Protein AF-A0A2U3A9Q2-F1 (afdb_monomer_lite)

Foldseek 3Di:
DDDDLVRLLVCLAPPLQCLLVQLPPDPVSLVVSLLVLLLVLLVLVLVVVVVVVVVVCVVDVVVVVVCVVCVVVVSVVVSVVSSVVSSVVLLVLLLVLLVVLVVVLVVLQFDDDSSSLSSSLSSLLSNLVVQLSVCVVPPDDNVVSVCVSVVSSNVSSNSSSNPGHHDPDDPDPPPDPD

Radius of gyration: 21.77 Å; chains: 1; bounding box: 65×32×75 Å

InterPro domains:
  IPR009574 Protein of unknown function DUF1189 [PF06691] (48-160)

pLDDT: mean 85.93, std 9.2, range [55.0, 96.81]

Secondary structure (DSSP, 8-state):
----HHHHHHHHHH-GGGTTGGGGS-HHHHHHHHHHHHHHHHHHHHHHHHHHHHHHHTT-HHHHHHHHHHHHHHHHHHHHHHHHHHHHHHHHHHHHHHHHHHHHHHHTTB---HHHHHHHHHHHHHHHHHHHHHHTTTT--HHHHHHHHHHHHHHHHHHHHTTSPBPPPPP-------

Sequence (178 aa):
MNISHRRLLLDALFSPKKHGAYRLLPIGKVIQFTFLLTFIMTILSFFSFSNGFNVEQSQIAEFESYFNSIKWLLYPLSFITLWISIIVLFYVQISIYAAIALMYVVYSNRRGEYRMLWRTATFSSTFGFILSNLLSFTATPSFIILLLSSGITISYLFIAVQKYPKQPNAPKIVPTND

Organism: NCBI:txid1650

Structure (mmCIF, N/CA/C/O backbone):
data_AF-A0A2U3A9Q2-F1
#
_entry.id   AF-A0A2U3A9Q2-F1
#
loop_
_atom_site.group_PDB
_atom_site.id
_atom_site.type_symbol
_atom_site.label_atom_id
_atom_site.label_alt_id
_atom_site.label_comp_id
_atom_site.label_asym_id
_atom_site.label_entity_id
_atom_site.label_seq_id
_atom_site.pdbx_PDB_ins_code
_atom_site.Cartn_x
_atom_site.Cartn_y
_atom_site.Cartn_z
_atom_site.occupancy
_atom_site.B_iso_or_equiv
_atom_site.auth_seq_id
_atom_site.auth_comp_id
_atom_site.auth_asym_id
_atom_site.auth_atom_id
_atom_site.pdbx_PDB_model_num
ATOM 1 N N . MET A 1 1 ? -22.679 5.972 -0.113 1.00 55.00 1 MET A N 1
ATOM 2 C CA . MET A 1 1 ? -21.626 7.007 0.038 1.00 55.00 1 MET A CA 1
ATOM 3 C C . MET A 1 1 ? -20.899 7.185 -1.300 1.00 55.00 1 MET A C 1
ATOM 5 O O . MET A 1 1 ? -20.110 6.321 -1.695 1.00 55.00 1 MET A O 1
ATOM 9 N N . ASN A 1 2 ? -21.236 8.236 -2.057 1.00 58.69 2 ASN A N 1
ATOM 10 C CA . ASN A 1 2 ? -20.553 8.567 -3.312 1.00 58.69 2 ASN A CA 1
ATOM 11 C C . ASN A 1 2 ? -19.328 9.438 -2.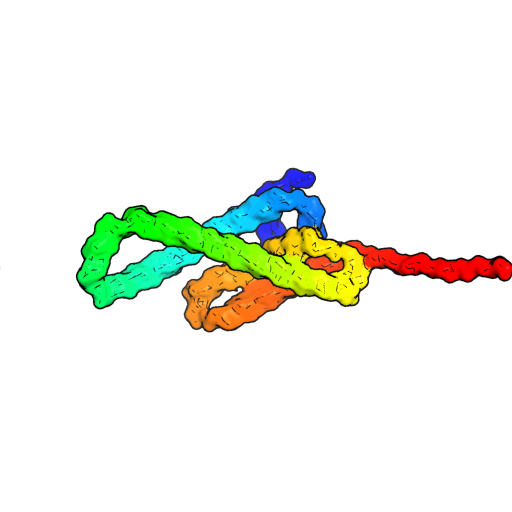982 1.00 58.69 2 ASN A C 1
ATOM 13 O O . ASN A 1 2 ? -19.468 10.605 -2.635 1.00 58.69 2 ASN A O 1
ATOM 17 N N . ILE A 1 3 ? -18.141 8.831 -2.968 1.00 71.56 3 ILE A N 1
ATOM 18 C CA . ILE A 1 3 ? -16.870 9.489 -2.639 1.00 71.56 3 ILE A CA 1
ATOM 19 C C . ILE A 1 3 ? -15.991 9.369 -3.873 1.00 71.56 3 ILE A C 1
ATOM 21 O O . ILE A 1 3 ? -15.819 8.263 -4.385 1.00 71.56 3 ILE A O 1
ATOM 25 N N . SER A 1 4 ? -15.446 10.495 -4.327 1.00 80.44 4 SER A N 1
ATOM 26 C CA . SER A 1 4 ? -14.489 10.544 -5.433 1.00 80.44 4 SER A CA 1
ATOM 27 C C . SER A 1 4 ? -13.141 9.926 -5.035 1.00 80.44 4 SER A C 1
ATOM 29 O O . SER A 1 4 ? -12.682 10.109 -3.906 1.00 80.44 4 SER A O 1
ATOM 31 N N . HIS A 1 5 ? -12.474 9.252 -5.977 1.00 72.50 5 HIS A N 1
ATOM 32 C CA . HIS A 1 5 ? -11.169 8.605 -5.774 1.00 72.50 5 HIS A CA 1
ATOM 33 C C . HIS A 1 5 ? -10.083 9.567 -5.265 1.00 72.50 5 HIS A C 1
ATOM 35 O O . HIS A 1 5 ? -9.272 9.189 -4.424 1.00 72.50 5 HIS A O 1
ATOM 41 N N . ARG A 1 6 ? -10.116 10.840 -5.688 1.00 70.25 6 ARG A N 1
ATOM 42 C CA . ARG A 1 6 ? -9.174 11.873 -5.216 1.00 70.25 6 ARG A CA 1
ATOM 43 C C . ARG A 1 6 ? -9.312 12.143 -3.718 1.00 70.25 6 ARG A C 1
ATOM 45 O O . ARG A 1 6 ? -8.315 12.278 -3.018 1.00 70.25 6 ARG A O 1
ATOM 52 N N . ARG A 1 7 ? -10.552 12.186 -3.218 1.00 75.75 7 ARG A N 1
ATOM 53 C CA . ARG A 1 7 ? -10.830 12.397 -1.789 1.00 75.75 7 ARG A CA 1
ATOM 54 C C . ARG A 1 7 ? -10.362 11.207 -0.956 1.00 75.75 7 ARG A C 1
ATOM 56 O O . ARG A 1 7 ? -9.794 11.418 0.103 1.00 75.75 7 ARG A O 1
ATOM 63 N N . LEU A 1 8 ? -10.534 9.984 -1.467 1.00 74.81 8 LEU A N 1
ATOM 64 C CA . LEU A 1 8 ? -10.040 8.773 -0.803 1.00 74.81 8 LEU A CA 1
ATOM 65 C C . LEU A 1 8 ? -8.516 8.773 -0.666 1.00 74.81 8 LEU A C 1
ATOM 67 O O . LEU A 1 8 ? -8.025 8.455 0.409 1.00 74.81 8 LEU A O 1
ATOM 71 N N . LEU A 1 9 ? -7.777 9.167 -1.709 1.00 74.19 9 LEU A N 1
ATOM 72 C CA . LEU A 1 9 ? -6.318 9.296 -1.631 1.00 74.19 9 LEU A CA 1
ATOM 73 C C . LEU A 1 9 ? -5.898 10.346 -0.598 1.00 74.19 9 LEU A C 1
ATOM 75 O O . LEU A 1 9 ? -5.114 10.046 0.296 1.00 74.19 9 LEU A O 1
ATOM 79 N N . LEU A 1 10 ? -6.458 11.555 -0.668 1.00 70.56 10 LEU A N 1
ATOM 80 C CA . LEU A 1 10 ? -6.106 12.628 0.268 1.00 70.56 10 LEU A CA 1
ATOM 81 C C . LEU A 1 10 ? -6.427 12.258 1.721 1.00 70.56 10 LEU A C 1
ATOM 83 O O . LEU A 1 10 ? -5.598 12.441 2.610 1.00 70.56 10 LEU A O 1
ATOM 87 N N . ASP A 1 11 ? -7.602 11.688 1.974 1.00 73.75 11 ASP A N 1
ATOM 88 C CA . ASP A 1 11 ? -7.972 11.259 3.319 1.00 73.75 11 ASP A CA 1
ATOM 89 C C . ASP A 1 11 ? -7.117 10.070 3.801 1.00 73.75 11 ASP A C 1
ATOM 91 O O . ASP A 1 11 ? -6.799 9.998 4.995 1.00 73.75 11 ASP A O 1
ATOM 95 N N . ALA A 1 12 ? -6.720 9.159 2.900 1.00 67.12 12 ALA A N 1
ATOM 96 C CA . ALA A 1 12 ? -5.823 8.048 3.211 1.00 67.12 12 ALA A CA 1
ATOM 97 C C . ALA A 1 12 ? -4.440 8.541 3.663 1.00 67.12 12 ALA A C 1
ATOM 99 O O . ALA A 1 12 ? -3.906 8.013 4.635 1.00 67.12 12 ALA A O 1
ATOM 100 N N . LEU A 1 13 ? -3.906 9.587 3.023 1.00 71.31 13 LEU A N 1
ATOM 101 C CA . LEU A 1 13 ? -2.612 10.174 3.375 1.00 71.31 13 LEU A CA 1
ATOM 102 C C . LEU A 1 13 ? -2.656 11.033 4.649 1.00 71.31 13 LEU A C 1
ATOM 104 O O . LEU A 1 13 ? -1.805 10.872 5.516 1.00 71.31 13 LEU A O 1
ATOM 108 N N . PHE A 1 14 ? -3.632 11.935 4.786 1.00 71.81 14 PHE A N 1
ATOM 109 C CA . PHE A 1 14 ? -3.567 12.997 5.805 1.00 71.81 14 PHE A CA 1
ATOM 110 C C . PHE A 1 14 ? -4.428 12.754 7.047 1.00 71.81 14 PHE A C 1
ATOM 112 O O . PHE A 1 14 ? -4.291 13.461 8.045 1.00 71.81 14 PHE A O 1
ATOM 119 N N . SER A 1 15 ? -5.344 11.782 7.017 1.00 76.81 15 SER A N 1
ATOM 120 C CA . SER A 1 15 ? -6.327 11.616 8.091 1.00 76.81 15 SER A CA 1
ATOM 121 C C . SER A 1 15 ? -6.416 10.175 8.613 1.00 76.81 15 SER A C 1
ATOM 123 O O . SER A 1 15 ? -7.438 9.511 8.425 1.00 76.81 15 SER A O 1
ATOM 125 N N . PRO A 1 16 ? -5.410 9.694 9.379 1.00 67.81 16 PRO A N 1
ATOM 126 C CA . PRO A 1 16 ? -5.418 8.341 9.965 1.00 67.81 16 PRO A CA 1
ATOM 127 C C . PRO A 1 16 ? -6.678 8.078 10.798 1.00 67.81 16 PRO A C 1
ATOM 129 O O . PRO A 1 16 ? -7.301 7.019 10.774 1.00 67.81 16 PRO A O 1
ATOM 132 N N . LYS A 1 17 ? -7.147 9.130 11.468 1.00 67.88 17 LYS A N 1
ATOM 133 C CA . LYS A 1 17 ? -8.382 9.155 12.246 1.00 67.88 17 LYS A CA 1
ATOM 134 C C . LYS A 1 17 ? -9.651 8.867 11.420 1.00 67.88 17 LYS A C 1
ATOM 136 O O . LYS A 1 17 ? -10.668 8.535 12.023 1.00 67.88 17 LYS A O 1
ATOM 141 N N . LYS A 1 18 ? -9.667 9.016 10.094 1.00 75.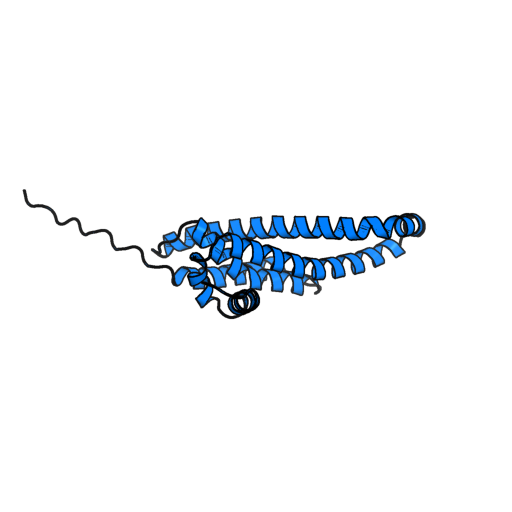88 18 LYS A N 1
ATOM 142 C CA . LYS A 1 18 ? -10.845 8.707 9.257 1.00 75.88 18 LYS A CA 1
ATOM 143 C C . LYS A 1 18 ? -10.829 7.278 8.713 1.00 75.88 18 LYS A C 1
ATOM 145 O O . LYS A 1 18 ? -11.876 6.788 8.301 1.00 75.88 18 LYS A O 1
ATOM 150 N N . HIS A 1 19 ? -9.702 6.567 8.798 1.00 77.44 19 HIS A N 1
ATOM 151 C CA . HIS A 1 19 ? -9.573 5.201 8.272 1.00 77.44 19 HIS A CA 1
ATOM 152 C C . HIS A 1 19 ? -10.529 4.208 8.948 1.00 77.44 19 HIS A C 1
ATOM 154 O O . HIS A 1 19 ? -10.992 3.254 8.324 1.00 77.44 19 HIS A O 1
ATOM 160 N N . GLY A 1 20 ? -10.916 4.470 10.201 1.00 67.94 20 GLY A N 1
ATOM 161 C CA . GLY A 1 20 ? -11.935 3.681 10.897 1.00 67.94 20 GLY A CA 1
ATOM 162 C C . GLY A 1 20 ? -13.340 3.784 10.284 1.00 67.94 20 GLY A C 1
ATOM 163 O O . GLY A 1 20 ? -14.118 2.838 10.379 1.00 67.94 20 GLY A O 1
ATOM 164 N N . ALA A 1 21 ? -13.670 4.883 9.595 1.00 75.88 21 ALA A N 1
ATOM 165 C CA . ALA A 1 21 ? -14.946 5.030 8.888 1.00 75.88 21 ALA A CA 1
ATOM 166 C C . ALA A 1 21 ? -14.990 4.186 7.600 1.00 75.88 21 ALA A C 1
ATOM 168 O O . ALA A 1 21 ? -16.050 3.710 7.189 1.00 75.88 21 ALA A O 1
ATOM 169 N N . TYR A 1 22 ? -13.826 3.927 7.003 1.00 80.19 22 TYR A N 1
ATOM 170 C CA . TYR A 1 22 ? -13.678 3.161 5.766 1.00 80.19 22 TYR A CA 1
ATOM 171 C C . TYR A 1 22 ? -13.936 1.661 5.903 1.00 80.19 22 TYR A C 1
ATOM 173 O O . TYR A 1 22 ? -14.084 0.975 4.894 1.00 80.19 22 TYR A O 1
ATOM 181 N N . ARG A 1 23 ? -14.143 1.157 7.123 1.00 81.06 23 ARG A N 1
ATOM 182 C CA . ARG A 1 23 ? -14.665 -0.199 7.349 1.00 81.06 23 ARG A CA 1
ATOM 183 C C . ARG A 1 23 ? -16.006 -0.452 6.643 1.00 81.06 23 ARG A C 1
ATOM 185 O O . ARG A 1 23 ? -16.289 -1.578 6.239 1.00 81.06 23 ARG A O 1
ATOM 192 N N . LEU A 1 24 ? -16.819 0.597 6.477 1.00 84.56 24 LEU A N 1
ATOM 193 C CA . LEU A 1 24 ? -18.155 0.533 5.874 1.00 84.56 24 LEU A CA 1
ATOM 194 C C . LEU A 1 24 ? -18.139 0.682 4.344 1.00 84.56 24 LEU A C 1
ATOM 196 O O . LEU A 1 24 ? -19.192 0.610 3.714 1.00 84.56 24 LEU A O 1
ATOM 200 N N . LEU A 1 25 ? -16.972 0.900 3.728 1.00 86.31 25 LEU A N 1
ATOM 201 C CA . LEU A 1 25 ? -16.883 1.006 2.273 1.00 86.31 25 LEU A CA 1
ATOM 202 C C . LEU A 1 25 ? -17.185 -0.341 1.593 1.00 86.31 25 LEU A C 1
ATOM 204 O O . LEU A 1 25 ? -16.807 -1.398 2.110 1.00 86.31 25 LEU A O 1
ATOM 208 N N . PRO A 1 26 ? -17.824 -0.319 0.407 1.00 87.50 26 PRO A N 1
ATOM 209 C CA . PRO A 1 26 ? -18.012 -1.520 -0.391 1.00 87.50 26 PRO A CA 1
ATOM 210 C C . PRO A 1 26 ? -16.656 -2.037 -0.880 1.00 87.50 26 PRO A C 1
ATOM 212 O O . PRO A 1 26 ? -15.785 -1.254 -1.266 1.00 87.50 26 PRO A O 1
ATOM 215 N N . ILE A 1 27 ? -16.499 -3.362 -0.905 1.00 86.56 27 ILE A N 1
ATOM 216 C CA . ILE A 1 27 ? -15.219 -4.011 -1.218 1.00 86.56 27 ILE A CA 1
ATOM 217 C C . ILE A 1 27 ? -14.678 -3.612 -2.598 1.00 86.56 27 ILE A C 1
ATOM 219 O O . ILE A 1 27 ? -13.489 -3.344 -2.728 1.00 86.56 27 ILE A O 1
ATOM 223 N N . GLY A 1 28 ? -15.556 -3.451 -3.596 1.00 86.94 28 GLY A N 1
ATOM 224 C CA . GLY A 1 28 ? -15.160 -3.044 -4.946 1.00 86.94 28 GLY A CA 1
ATOM 225 C C . GLY A 1 28 ? -14.441 -1.692 -4.991 1.00 86.94 28 GLY A C 1
ATOM 226 O O . GLY A 1 28 ? -13.466 -1.550 -5.719 1.00 86.94 28 GLY A O 1
ATOM 227 N N . LYS A 1 29 ? -14.838 -0.719 -4.155 1.00 86.38 29 LYS A N 1
ATOM 228 C CA . LYS A 1 29 ? -14.152 0.587 -4.088 1.00 86.38 29 LYS A CA 1
ATOM 229 C C . LYS A 1 29 ? -12.768 0.486 -3.455 1.00 86.38 29 LYS A C 1
ATOM 231 O O . LYS A 1 29 ? -11.870 1.225 -3.846 1.00 86.38 29 LYS A O 1
ATOM 236 N N . VAL A 1 30 ? -12.606 -0.412 -2.485 1.00 90.00 30 VAL A N 1
ATOM 237 C CA . VAL A 1 30 ? -11.311 -0.679 -1.844 1.00 90.00 30 VAL A CA 1
ATOM 238 C C . VAL A 1 30 ? -10.362 -1.312 -2.858 1.00 90.00 30 VAL A C 1
ATOM 240 O O . VAL A 1 30 ? -9.251 -0.828 -3.032 1.00 90.00 30 VAL A O 1
ATOM 243 N N . ILE A 1 31 ? -10.838 -2.310 -3.606 1.00 91.12 31 ILE A N 1
ATOM 244 C CA . ILE A 1 31 ? -10.061 -2.967 -4.663 1.00 91.12 31 ILE A CA 1
ATOM 245 C C . ILE A 1 31 ? -9.657 -1.959 -5.750 1.00 91.12 31 ILE A C 1
ATOM 247 O O . ILE A 1 31 ? -8.472 -1.817 -6.039 1.00 91.12 31 ILE A O 1
ATOM 251 N N . GLN A 1 32 ? -10.602 -1.185 -6.293 1.00 90.38 32 GLN A N 1
ATOM 252 C CA . GLN A 1 32 ? -10.306 -0.148 -7.295 1.00 90.38 32 GLN A CA 1
ATOM 253 C C . GLN A 1 32 ? -9.248 0.850 -6.813 1.00 90.38 32 GLN A C 1
ATOM 255 O O . GLN A 1 32 ? -8.349 1.218 -7.566 1.00 90.38 32 GLN A O 1
ATOM 260 N N . PHE A 1 33 ? -9.331 1.266 -5.547 1.00 90.25 33 PHE A N 1
ATOM 261 C CA . PHE A 1 33 ? -8.332 2.134 -4.936 1.00 90.25 33 PHE A CA 1
ATOM 262 C C . PHE A 1 33 ? -6.944 1.479 -4.901 1.00 90.25 33 PHE A C 1
ATOM 264 O O . PHE A 1 33 ? -5.974 2.102 -5.326 1.00 90.25 33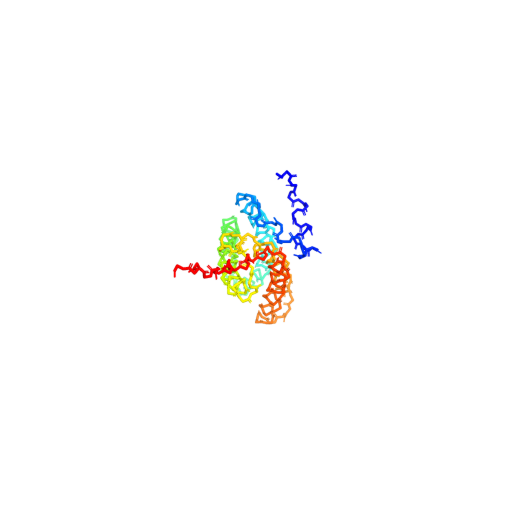 PHE A O 1
ATOM 271 N N . THR A 1 34 ? -6.843 0.221 -4.457 1.00 91.44 34 THR A N 1
ATOM 272 C CA . THR A 1 34 ? -5.559 -0.502 -4.417 1.00 91.44 34 THR A CA 1
ATOM 273 C C . THR A 1 34 ? -4.946 -0.714 -5.795 1.00 91.44 34 THR A C 1
ATOM 275 O O . THR A 1 34 ? -3.740 -0.540 -5.953 1.00 91.44 34 THR A O 1
ATOM 278 N N . PHE A 1 35 ? -5.763 -1.025 -6.803 1.00 93.25 35 PHE A N 1
ATOM 279 C CA . PHE A 1 35 ? -5.306 -1.163 -8.184 1.00 93.25 35 PHE A CA 1
ATOM 280 C C . PHE A 1 35 ? -4.737 0.154 -8.716 1.00 93.25 35 PHE A C 1
ATOM 282 O O . PHE A 1 35 ? -3.652 0.172 -9.286 1.00 93.25 35 PHE A O 1
ATOM 289 N N . LEU A 1 36 ? -5.423 1.272 -8.471 1.00 92.62 36 LEU A N 1
ATOM 290 C CA . LEU A 1 36 ? -4.947 2.589 -8.891 1.00 92.62 36 LEU A CA 1
ATOM 291 C C . LEU A 1 36 ? -3.653 2.987 -8.165 1.00 92.62 36 LEU A C 1
ATOM 293 O O . LEU A 1 36 ? -2.726 3.486 -8.797 1.00 92.62 36 LEU A O 1
ATOM 297 N N . LEU A 1 37 ? -3.563 2.738 -6.855 1.00 91.75 37 LEU A N 1
ATOM 298 C CA . LEU A 1 37 ? -2.366 3.032 -6.065 1.00 91.75 37 LEU A CA 1
ATOM 299 C C . LEU A 1 37 ? -1.152 2.230 -6.555 1.00 91.75 37 LEU A C 1
ATOM 301 O O . LEU A 1 37 ? -0.094 2.801 -6.809 1.00 91.75 37 LEU A O 1
ATOM 305 N N . THR A 1 38 ? -1.309 0.915 -6.704 1.00 94.06 38 THR A N 1
ATOM 306 C CA . THR A 1 38 ? -0.238 0.022 -7.172 1.00 94.06 38 THR A CA 1
ATOM 307 C C . THR A 1 38 ? 0.169 0.324 -8.607 1.00 94.06 38 THR A C 1
ATOM 309 O O . THR A 1 38 ? 1.356 0.275 -8.909 1.00 94.06 38 THR A O 1
ATOM 312 N N . PHE A 1 39 ? -0.767 0.711 -9.477 1.00 94.62 39 PHE A N 1
ATOM 313 C CA . PHE A 1 39 ? -0.456 1.142 -10.839 1.00 94.62 39 PHE A CA 1
ATOM 314 C C . PHE A 1 39 ? 0.423 2.400 -10.859 1.00 94.62 39 PHE A C 1
ATOM 316 O O . PHE A 1 39 ? 1.456 2.413 -11.523 1.00 94.62 39 PHE A O 1
ATOM 323 N N . ILE A 1 40 ? 0.082 3.426 -10.067 1.00 92.50 40 ILE A N 1
ATOM 324 C CA . ILE A 1 40 ? 0.908 4.642 -9.948 1.00 92.50 40 ILE A CA 1
ATOM 325 C C . ILE A 1 40 ? 2.300 4.302 -9.403 1.00 92.50 40 ILE A C 1
ATOM 327 O O . ILE A 1 40 ? 3.298 4.768 -9.948 1.00 92.50 40 ILE A O 1
ATOM 331 N N . MET A 1 41 ? 2.384 3.472 -8.359 1.00 92.94 41 MET A N 1
ATOM 332 C CA . MET A 1 41 ? 3.682 3.062 -7.811 1.00 92.94 41 MET A CA 1
ATOM 333 C C . MET A 1 41 ? 4.494 2.243 -8.814 1.00 92.94 41 MET A C 1
ATOM 335 O O . MET A 1 41 ? 5.698 2.429 -8.903 1.00 92.94 41 MET A O 1
ATOM 339 N N . THR A 1 42 ? 3.847 1.414 -9.633 1.00 94.75 42 THR A N 1
ATOM 340 C CA . THR A 1 42 ? 4.533 0.633 -10.672 1.00 94.75 42 THR A CA 1
ATOM 341 C C . THR A 1 42 ? 5.181 1.530 -11.712 1.00 94.75 42 THR A C 1
ATOM 343 O O . THR A 1 42 ? 6.292 1.240 -12.131 1.00 94.75 42 THR A O 1
ATOM 346 N N . ILE A 1 43 ? 4.541 2.636 -12.102 1.00 93.31 43 ILE A N 1
ATOM 347 C CA . ILE A 1 43 ? 5.154 3.609 -13.018 1.00 93.31 43 ILE A CA 1
ATOM 348 C C . ILE A 1 43 ? 6.462 4.151 -12.423 1.00 93.31 43 ILE A C 1
ATOM 350 O O . ILE A 1 43 ? 7.476 4.199 -13.117 1.00 93.31 43 ILE A O 1
ATOM 354 N N . LEU A 1 44 ? 6.458 4.500 -11.131 1.00 91.38 44 LEU A N 1
ATOM 355 C CA . LEU A 1 44 ? 7.659 4.960 -10.428 1.00 91.38 44 LEU A CA 1
ATOM 356 C C . LEU A 1 44 ? 8.730 3.861 -10.373 1.00 91.38 44 LEU A C 1
ATOM 358 O O . LEU A 1 44 ? 9.867 4.092 -10.776 1.00 91.38 44 LEU A O 1
ATOM 362 N N . SER A 1 45 ? 8.372 2.654 -9.935 1.00 91.25 45 SER A N 1
ATOM 363 C CA . SER A 1 45 ? 9.305 1.525 -9.833 1.00 91.25 45 SER A CA 1
ATOM 364 C C . SER A 1 45 ? 9.872 1.106 -11.193 1.00 91.25 45 SER A C 1
ATOM 366 O O . SER A 1 45 ? 11.043 0.746 -11.290 1.00 91.25 45 SER A O 1
ATOM 368 N N . PHE A 1 46 ? 9.067 1.176 -12.254 1.00 93.00 46 PHE A N 1
ATOM 369 C CA . PHE A 1 46 ? 9.490 0.841 -13.610 1.00 93.00 46 PHE A CA 1
ATOM 370 C C . PHE A 1 46 ? 10.512 1.841 -14.152 1.00 93.00 46 PHE A C 1
ATOM 372 O O . PHE A 1 46 ? 11.449 1.445 -14.844 1.00 93.00 46 PHE A O 1
ATOM 379 N N . PHE A 1 47 ? 10.380 3.123 -13.802 1.00 90.00 47 PHE A N 1
ATOM 380 C CA . PHE A 1 47 ? 11.387 4.123 -14.143 1.00 90.00 47 PHE A CA 1
ATOM 381 C C . PHE A 1 47 ? 12.740 3.795 -13.493 1.00 90.00 47 PHE A C 1
ATOM 383 O O . PHE A 1 47 ? 13.763 3.804 -14.175 1.00 90.00 47 PHE A O 1
ATOM 390 N N . SER A 1 48 ? 12.758 3.423 -12.208 1.00 86.12 48 SER A N 1
ATOM 391 C CA . SER A 1 48 ? 13.984 2.968 -11.530 1.00 86.12 48 SER A CA 1
ATOM 392 C C . SER A 1 48 ? 14.579 1.725 -12.177 1.00 86.12 48 SER A C 1
ATOM 394 O O . SER A 1 48 ? 15.779 1.682 -12.434 1.00 86.12 48 SER A O 1
ATOM 396 N N . PHE A 1 49 ? 13.735 0.733 -12.470 1.00 87.50 49 PHE A N 1
ATOM 397 C CA . PHE A 1 49 ? 14.142 -0.508 -13.123 1.00 87.50 49 PHE A CA 1
ATOM 398 C C . PHE A 1 49 ? 14.791 -0.242 -14.485 1.00 87.50 49 PHE A C 1
ATOM 400 O O . PHE A 1 49 ? 15.880 -0.740 -14.747 1.00 87.50 49 PHE A O 1
ATOM 407 N N . SER A 1 50 ? 14.165 0.588 -15.325 1.00 86.94 50 SER A N 1
ATOM 408 C CA . SER A 1 50 ? 14.693 0.925 -16.649 1.00 86.94 50 SER A CA 1
ATOM 409 C C . SER A 1 50 ? 16.058 1.611 -16.556 1.00 86.94 50 SER A C 1
ATOM 411 O O . SER A 1 50 ? 16.993 1.225 -17.255 1.00 86.94 50 SER A O 1
ATOM 413 N N . ASN A 1 51 ? 16.213 2.582 -15.649 1.00 84.81 51 ASN A N 1
ATOM 414 C CA . ASN A 1 51 ? 17.493 3.268 -15.458 1.00 84.81 51 ASN A CA 1
ATOM 415 C C . ASN A 1 51 ? 18.599 2.323 -14.966 1.00 84.81 51 ASN A C 1
ATOM 417 O O . ASN A 1 51 ? 19.703 2.376 -15.498 1.00 84.81 51 ASN A O 1
ATOM 421 N N . GLY A 1 52 ? 18.308 1.444 -14.001 1.00 79.50 52 GLY A N 1
ATOM 422 C CA . GLY A 1 52 ? 19.278 0.455 -13.519 1.00 79.50 52 GLY A CA 1
ATOM 423 C C . GLY A 1 52 ? 19.679 -0.550 -14.601 1.00 79.50 52 GLY A C 1
ATOM 424 O O . GLY A 1 52 ? 20.863 -0.805 -14.806 1.00 79.50 52 GLY A O 1
ATOM 425 N N . PHE A 1 53 ? 18.701 -1.050 -15.358 1.00 76.19 53 PHE A N 1
ATOM 426 C CA . PHE A 1 53 ? 18.921 -2.042 -16.409 1.00 76.19 53 PHE A CA 1
ATOM 427 C C . PHE A 1 53 ? 19.814 -1.519 -17.551 1.00 76.19 53 PHE A C 1
ATOM 429 O O . PHE A 1 53 ? 20.675 -2.240 -18.053 1.00 76.19 53 PHE A O 1
ATOM 436 N N . ASN A 1 54 ? 19.656 -0.250 -17.945 1.00 71.75 54 ASN A N 1
ATOM 437 C CA . ASN A 1 54 ? 20.490 0.358 -18.989 1.00 71.75 54 ASN A CA 1
ATOM 438 C C . ASN A 1 54 ? 21.981 0.440 -18.593 1.00 71.75 54 ASN A C 1
ATOM 440 O O . ASN A 1 54 ? 22.845 0.370 -19.466 1.00 71.75 54 ASN A O 1
ATOM 444 N N . VAL A 1 55 ? 22.298 0.567 -17.297 1.00 69.69 55 VAL A N 1
ATOM 445 C CA . VAL A 1 55 ? 23.688 0.646 -16.809 1.00 69.69 55 VAL A CA 1
ATOM 446 C C . VAL A 1 55 ? 24.388 -0.711 -16.915 1.00 69.69 55 VAL A C 1
ATOM 448 O O . VAL A 1 55 ? 25.514 -0.772 -17.406 1.00 69.69 55 VAL A O 1
ATOM 451 N N . GLU A 1 56 ? 23.727 -1.802 -16.525 1.00 70.88 56 GLU A N 1
ATOM 452 C CA . GLU A 1 56 ? 24.294 -3.160 -16.597 1.00 70.88 56 GLU A CA 1
ATOM 453 C C . GLU A 1 56 ? 24.500 -3.626 -18.044 1.00 70.88 56 GLU A C 1
ATOM 455 O O . GLU A 1 56 ? 25.519 -4.230 -18.374 1.00 70.88 56 GLU A O 1
ATOM 460 N N . GLN A 1 57 ? 23.572 -3.276 -18.938 1.00 64.06 57 GLN A N 1
ATOM 461 C CA . GLN A 1 57 ? 23.654 -3.613 -20.358 1.00 64.06 57 GLN A CA 1
ATOM 462 C C . GLN A 1 57 ? 24.909 -3.059 -21.050 1.00 64.06 57 GLN A C 1
ATOM 464 O O . GLN A 1 57 ? 25.480 -3.739 -21.901 1.00 64.06 57 GLN A O 1
ATOM 469 N N . SER A 1 58 ? 25.364 -1.862 -20.669 1.00 62.47 58 SER A N 1
ATOM 470 C CA . SER A 1 58 ? 26.543 -1.223 -21.276 1.00 62.47 58 SER A CA 1
ATOM 471 C C . SER A 1 58 ? 27.853 -1.998 -21.063 1.00 62.47 58 SER A C 1
ATOM 473 O O . SER A 1 58 ? 28.850 -1.727 -21.727 1.00 62.47 58 SER A O 1
ATOM 475 N N . GLN A 1 59 ? 27.856 -2.979 -20.155 1.00 71.19 59 GLN A N 1
ATOM 476 C CA . GLN A 1 59 ? 29.031 -3.779 -19.813 1.00 71.19 59 GLN A CA 1
ATOM 477 C C . GLN A 1 59 ? 29.193 -5.026 -20.702 1.00 71.19 59 GLN A C 1
ATOM 479 O O . GLN A 1 59 ? 30.244 -5.662 -20.659 1.00 71.19 59 GLN A O 1
ATOM 484 N N . ILE A 1 60 ? 28.191 -5.380 -21.527 1.00 77.38 60 ILE A N 1
ATOM 485 C CA . ILE A 1 60 ? 28.198 -6.589 -22.371 1.00 77.38 60 ILE A CA 1
ATOM 486 C C . ILE A 1 60 ? 27.798 -6.230 -23.813 1.00 77.38 60 ILE A C 1
ATOM 488 O O . ILE A 1 60 ? 26.629 -6.299 -24.192 1.00 77.38 60 ILE A O 1
ATOM 492 N N . ALA A 1 61 ? 28.789 -5.884 -24.640 1.00 72.88 61 ALA A N 1
ATOM 493 C CA . ALA A 1 61 ? 28.590 -5.403 -26.015 1.00 72.88 61 ALA A CA 1
ATOM 494 C C . ALA A 1 61 ? 27.809 -6.377 -26.925 1.00 72.88 61 ALA A C 1
ATOM 496 O O . ALA A 1 61 ? 27.017 -5.955 -27.765 1.00 72.88 61 ALA A O 1
ATOM 497 N N . GLU A 1 62 ? 27.987 -7.690 -26.752 1.00 75.81 62 GLU A N 1
ATOM 498 C CA . GLU A 1 62 ? 27.283 -8.700 -27.556 1.00 75.81 62 GLU A CA 1
ATOM 499 C C . GLU A 1 62 ? 25.779 -8.757 -27.224 1.00 75.81 62 GLU A C 1
ATOM 501 O O . GLU A 1 62 ? 24.939 -8.897 -28.116 1.00 75.81 62 GLU A O 1
ATOM 506 N N . PHE A 1 63 ? 25.422 -8.550 -25.953 1.00 75.12 63 PHE A N 1
ATOM 507 C CA . PHE A 1 63 ? 24.043 -8.579 -25.461 1.00 75.12 63 PHE A CA 1
ATOM 508 C C . PHE A 1 63 ? 23.221 -7.364 -25.919 1.00 75.12 63 PHE A C 1
ATOM 510 O O . PHE A 1 63 ? 22.003 -7.461 -26.086 1.00 75.12 63 PHE A O 1
ATOM 517 N N . GLU A 1 64 ? 23.870 -6.227 -26.172 1.00 78.94 64 GLU A N 1
ATOM 518 C CA . GLU A 1 64 ? 23.205 -4.988 -26.581 1.00 78.94 64 GLU A CA 1
ATOM 519 C C . GLU A 1 64 ? 22.465 -5.128 -27.925 1.00 78.94 64 GLU A C 1
ATOM 521 O O . GLU A 1 64 ? 21.335 -4.653 -28.070 1.00 78.94 64 GLU A O 1
ATOM 526 N N . SER A 1 65 ? 23.057 -5.832 -28.896 1.00 81.19 65 SER A N 1
ATOM 527 C CA . SER A 1 65 ? 22.486 -6.001 -30.243 1.00 81.19 65 SER A CA 1
ATOM 528 C C . SER A 1 65 ? 21.189 -6.832 -30.247 1.00 81.19 65 SER A C 1
ATOM 530 O O . SER A 1 65 ? 20.168 -6.418 -30.813 1.00 81.19 65 SER A O 1
ATOM 532 N N . TYR A 1 66 ? 21.191 -7.969 -29.545 1.00 83.62 66 TYR A N 1
ATOM 533 C CA . TYR A 1 66 ? 20.017 -8.827 -29.370 1.00 83.62 66 TYR A CA 1
ATOM 534 C C . TYR A 1 66 ? 18.930 -8.124 -28.568 1.00 83.62 66 TYR A C 1
ATOM 536 O O . TYR A 1 66 ? 17.750 -8.170 -28.922 1.00 83.62 66 TYR A O 1
ATOM 544 N N . PHE A 1 67 ? 19.326 -7.425 -27.506 1.00 82.81 67 PHE A N 1
ATOM 545 C CA . PHE A 1 67 ? 18.380 -6.711 -26.675 1.00 82.81 67 PHE A CA 1
ATOM 546 C C . PHE A 1 67 ? 17.696 -5.580 -27.438 1.00 82.81 67 PHE A C 1
ATOM 548 O O . PHE A 1 67 ? 16.472 -5.499 -27.403 1.00 82.81 67 PHE A O 1
ATOM 555 N N . ASN A 1 68 ? 18.445 -4.756 -28.183 1.00 85.38 68 ASN A N 1
ATOM 556 C CA . ASN A 1 68 ? 17.890 -3.686 -29.020 1.00 85.38 68 ASN A CA 1
ATOM 557 C C . ASN A 1 68 ? 16.799 -4.190 -29.973 1.00 85.38 68 ASN A C 1
ATOM 559 O O . ASN A 1 68 ? 15.794 -3.509 -30.167 1.00 85.38 68 ASN A O 1
ATOM 563 N N . SER A 1 69 ? 16.958 -5.408 -30.490 1.00 89.12 69 SER A N 1
ATOM 564 C CA . SER A 1 69 ? 15.994 -6.044 -31.390 1.00 89.12 69 SER A CA 1
ATOM 565 C C . SER A 1 69 ? 14.682 -6.438 -30.694 1.00 89.12 69 SER A C 1
ATOM 567 O O . SER A 1 69 ? 13.626 -6.442 -31.322 1.00 89.12 69 SER A O 1
ATOM 569 N N . ILE A 1 70 ? 14.724 -6.747 -29.391 1.00 90.69 70 ILE A N 1
ATOM 570 C CA . ILE A 1 70 ? 13.582 -7.272 -28.615 1.00 90.69 70 ILE A CA 1
ATOM 571 C C . ILE A 1 70 ? 13.060 -6.250 -27.580 1.00 90.69 70 ILE A C 1
ATOM 573 O O . ILE A 1 70 ? 12.015 -6.474 -26.966 1.00 90.69 70 ILE A O 1
ATOM 577 N N . LYS A 1 71 ? 13.710 -5.083 -27.428 1.00 88.12 71 LYS A N 1
ATOM 578 C CA . LYS A 1 71 ? 13.338 -3.989 -26.501 1.00 88.12 71 LYS A CA 1
ATOM 579 C C . LYS A 1 71 ? 11.831 -3.725 -26.464 1.00 88.12 71 LYS A C 1
ATOM 581 O O . LYS A 1 71 ? 11.246 -3.615 -25.387 1.00 88.12 71 LYS A O 1
ATOM 586 N N . TRP A 1 72 ? 11.206 -3.666 -27.641 1.00 88.56 72 TRP A N 1
ATOM 587 C CA . TRP A 1 72 ? 9.772 -3.419 -27.795 1.00 88.56 72 TRP A CA 1
ATOM 588 C C . TRP A 1 72 ? 8.887 -4.443 -27.074 1.00 88.56 72 TRP A C 1
ATOM 590 O O . TRP A 1 72 ? 7.864 -4.068 -26.516 1.00 88.56 72 TRP A O 1
ATOM 600 N N . LEU A 1 73 ? 9.265 -5.723 -27.065 1.00 92.81 73 LEU A N 1
ATOM 601 C CA . LEU A 1 73 ? 8.518 -6.778 -26.379 1.00 92.81 73 LEU A CA 1
ATOM 602 C C . LEU A 1 73 ? 8.863 -6.828 -24.887 1.00 92.81 73 LEU A C 1
ATOM 604 O O . LEU A 1 73 ? 7.987 -7.023 -24.041 1.00 92.81 73 LEU A O 1
ATOM 608 N N . LEU A 1 74 ? 10.141 -6.645 -24.559 1.00 89.94 74 LEU A N 1
ATOM 609 C CA . LEU A 1 74 ? 10.632 -6.873 -23.208 1.00 89.94 74 LEU A CA 1
ATOM 610 C C . LEU A 1 74 ? 10.169 -5.806 -22.210 1.00 89.94 74 LEU A C 1
ATOM 612 O O . LEU A 1 74 ? 9.822 -6.151 -21.079 1.00 89.94 74 LEU A O 1
ATOM 616 N N . TYR A 1 75 ? 10.131 -4.528 -22.600 1.00 91.12 75 TYR A N 1
ATOM 617 C CA . TYR A 1 75 ? 9.711 -3.458 -21.689 1.00 91.12 75 TYR A CA 1
ATOM 618 C C . TYR A 1 75 ? 8.230 -3.565 -21.276 1.00 91.12 75 TYR A C 1
ATOM 620 O O . TYR A 1 75 ? 7.965 -3.540 -20.072 1.00 91.12 75 TYR A O 1
ATOM 628 N N . PRO A 1 76 ? 7.258 -3.749 -22.194 1.00 93.31 76 PRO A N 1
ATOM 629 C CA . PRO A 1 76 ? 5.860 -3.973 -21.821 1.00 93.31 76 PRO A CA 1
ATOM 630 C C . PRO A 1 76 ? 5.666 -5.233 -20.976 1.00 93.31 76 PRO A C 1
ATOM 632 O O . PRO A 1 76 ? 4.926 -5.204 -19.992 1.00 93.31 76 PRO A O 1
ATOM 635 N N . LEU A 1 77 ? 6.362 -6.324 -21.311 1.00 94.75 77 LEU A N 1
ATOM 636 C CA . LEU A 1 77 ? 6.296 -7.567 -20.542 1.00 94.75 77 LEU A CA 1
ATOM 637 C C . LEU A 1 77 ? 6.820 -7.375 -19.111 1.00 94.75 77 LEU A C 1
ATOM 639 O O . LEU A 1 77 ? 6.180 -7.806 -18.147 1.00 94.75 77 LEU A O 1
ATOM 643 N N . SER A 1 78 ? 7.953 -6.683 -18.970 1.00 94.06 78 SER A N 1
ATOM 644 C CA . SER A 1 78 ? 8.535 -6.323 -17.675 1.00 94.06 78 SER A CA 1
ATOM 645 C C . SER A 1 78 ? 7.582 -5.449 -16.865 1.00 94.06 78 SER A C 1
ATOM 647 O O . SER A 1 78 ? 7.370 -5.716 -15.686 1.00 94.06 78 SER A O 1
ATOM 649 N N . PHE A 1 79 ? 6.945 -4.455 -17.491 1.00 95.50 79 PHE A N 1
ATOM 650 C CA . PHE A 1 79 ? 5.975 -3.586 -16.823 1.00 95.50 79 PHE A CA 1
ATOM 651 C C . PHE A 1 79 ? 4.775 -4.372 -16.274 1.00 95.50 79 PHE A C 1
ATOM 653 O O . PHE A 1 79 ? 4.407 -4.202 -15.113 1.00 95.50 79 PHE A O 1
ATOM 660 N N . ILE A 1 80 ? 4.188 -5.267 -17.077 1.00 96.25 80 ILE A N 1
ATOM 661 C CA . ILE A 1 80 ? 3.040 -6.088 -16.658 1.00 96.25 80 ILE A CA 1
ATOM 662 C C . ILE A 1 80 ? 3.435 -7.025 -15.510 1.00 96.25 80 ILE A C 1
ATOM 664 O O . ILE A 1 80 ? 2.724 -7.115 -14.508 1.00 96.25 80 ILE A O 1
ATOM 668 N N . THR A 1 81 ? 4.587 -7.687 -15.624 1.00 95.44 81 THR A N 1
ATOM 669 C CA . THR A 1 81 ? 5.089 -8.616 -14.599 1.00 95.44 81 THR A CA 1
ATOM 670 C C . THR A 1 81 ? 5.391 -7.887 -13.292 1.00 95.44 81 THR A C 1
ATOM 672 O O . THR A 1 81 ? 5.026 -8.359 -12.211 1.00 95.44 81 THR A O 1
ATOM 675 N N . LEU A 1 82 ? 6.001 -6.703 -13.385 1.00 95.44 82 LEU A N 1
ATOM 676 C CA . LEU A 1 82 ? 6.268 -5.832 -12.247 1.00 95.44 82 LEU A CA 1
ATOM 677 C C . LEU A 1 82 ? 4.962 -5.408 -11.569 1.00 95.44 82 LEU A C 1
ATOM 679 O O . LEU A 1 82 ? 4.843 -5.524 -10.350 1.00 95.44 82 LEU A O 1
ATOM 683 N N . TRP A 1 83 ? 3.962 -4.985 -12.346 1.00 96.19 83 TRP A N 1
ATOM 684 C CA . TRP A 1 83 ? 2.672 -4.563 -11.804 1.00 96.19 83 TRP A CA 1
ATOM 685 C C . TRP A 1 83 ? 1.962 -5.687 -11.047 1.00 96.19 83 TRP A C 1
ATOM 687 O O . TRP A 1 83 ? 1.509 -5.484 -9.918 1.00 96.19 83 TRP A O 1
ATOM 697 N N . ILE A 1 84 ? 1.900 -6.885 -11.638 1.00 96.81 84 ILE A N 1
ATOM 698 C CA . ILE A 1 84 ? 1.285 -8.064 -11.013 1.00 96.81 84 ILE A CA 1
ATOM 699 C C . ILE A 1 84 ? 2.022 -8.415 -9.718 1.00 96.81 84 ILE A C 1
ATOM 701 O O . ILE A 1 84 ? 1.382 -8.631 -8.688 1.00 96.81 84 ILE A O 1
ATOM 705 N N . SER A 1 85 ? 3.357 -8.402 -9.744 1.00 95.62 85 SER A N 1
ATOM 706 C CA . SER A 1 85 ? 4.185 -8.679 -8.566 1.00 95.62 85 SER A CA 1
ATOM 707 C C . SER A 1 85 ? 3.906 -7.681 -7.440 1.00 95.62 85 SER A C 1
ATOM 709 O O . SER A 1 85 ? 3.682 -8.080 -6.297 1.00 95.62 85 SER A O 1
ATOM 711 N N . ILE A 1 86 ? 3.833 -6.387 -7.764 1.00 94.62 86 ILE A N 1
ATOM 712 C CA . ILE A 1 86 ? 3.515 -5.326 -6.804 1.00 94.62 86 ILE A CA 1
ATOM 713 C C . ILE A 1 86 ? 2.112 -5.516 -6.214 1.00 94.62 86 ILE A C 1
ATOM 715 O O . ILE A 1 86 ? 1.947 -5.405 -4.999 1.00 94.62 86 ILE A O 1
ATOM 719 N N . ILE A 1 87 ? 1.105 -5.832 -7.034 1.00 95.75 87 ILE A N 1
ATOM 720 C CA . ILE A 1 87 ? -0.265 -6.073 -6.558 1.00 95.75 87 ILE A CA 1
ATOM 721 C C . ILE A 1 87 ? -0.309 -7.250 -5.579 1.00 95.75 87 ILE A C 1
ATOM 723 O O . ILE A 1 87 ? -0.880 -7.124 -4.492 1.00 95.75 87 ILE A O 1
ATOM 727 N N . VAL A 1 88 ? 0.290 -8.386 -5.945 1.00 95.88 88 VAL A N 1
ATOM 728 C CA . VAL A 1 88 ? 0.290 -9.596 -5.111 1.00 95.88 88 VAL A CA 1
ATOM 729 C C . VAL A 1 88 ? 0.969 -9.316 -3.772 1.00 95.88 88 VAL A C 1
ATOM 731 O O . VAL A 1 88 ? 0.380 -9.573 -2.721 1.00 95.88 88 VAL A O 1
ATOM 734 N N . LEU A 1 89 ? 2.164 -8.720 -3.792 1.00 93.94 89 LEU A N 1
ATOM 735 C CA . LEU A 1 89 ? 2.903 -8.385 -2.574 1.00 93.94 89 LEU A CA 1
ATOM 736 C C . LEU A 1 89 ? 2.140 -7.391 -1.694 1.00 93.94 89 LEU A C 1
ATOM 738 O O . LEU A 1 89 ? 2.082 -7.566 -0.475 1.00 93.94 89 LEU A O 1
ATOM 742 N N . PHE A 1 90 ? 1.500 -6.386 -2.293 1.00 93.75 90 PHE A N 1
ATOM 743 C CA . PHE A 1 90 ? 0.711 -5.407 -1.554 1.00 93.75 90 PHE A CA 1
ATOM 744 C C . PHE A 1 90 ? -0.494 -6.052 -0.852 1.00 93.75 90 PHE A C 1
ATOM 746 O O . PHE A 1 90 ? -0.752 -5.772 0.321 1.00 93.75 90 PHE A O 1
ATOM 753 N N . TYR A 1 91 ? -1.200 -6.977 -1.510 1.00 94.69 91 TYR A N 1
ATOM 754 C CA . TYR A 1 91 ? -2.305 -7.707 -0.880 1.00 94.69 91 TYR A CA 1
ATOM 755 C C . TYR A 1 91 ? -1.852 -8.659 0.227 1.00 94.69 91 TYR A C 1
ATOM 757 O O . TYR A 1 91 ? -2.535 -8.768 1.252 1.00 94.69 91 TYR A O 1
ATOM 765 N N . VAL A 1 92 ? -0.701 -9.315 0.066 1.00 95.94 92 VAL A N 1
ATOM 766 C CA . VAL A 1 92 ? -0.102 -10.138 1.126 1.00 95.94 92 VAL A CA 1
ATOM 767 C C . VAL A 1 92 ? 0.219 -9.271 2.346 1.00 95.94 92 VAL A C 1
ATOM 769 O O . VAL A 1 92 ? -0.192 -9.604 3.458 1.00 95.94 92 VAL A O 1
ATOM 772 N N . GLN A 1 93 ? 0.851 -8.110 2.147 1.00 93.69 93 GLN A N 1
ATOM 773 C CA . GLN A 1 93 ? 1.156 -7.170 3.230 1.00 93.69 93 GLN A CA 1
ATOM 774 C C . GLN A 1 93 ? -0.103 -6.690 3.961 1.00 93.69 93 GLN A C 1
ATOM 776 O O . GLN A 1 93 ? -0.158 -6.746 5.189 1.00 93.69 93 GLN A O 1
ATOM 781 N N . ILE A 1 94 ? -1.144 -6.272 3.231 1.00 95.00 94 ILE A N 1
ATOM 782 C CA . ILE A 1 94 ? -2.421 -5.855 3.838 1.00 95.00 94 ILE A CA 1
ATOM 783 C C . ILE A 1 94 ? -3.023 -6.987 4.672 1.00 95.00 94 ILE A C 1
ATOM 785 O O . ILE A 1 94 ? -3.543 -6.741 5.760 1.00 95.00 94 ILE A O 1
ATOM 789 N N . SER A 1 95 ? -2.941 -8.224 4.187 1.00 95.94 95 SER A N 1
ATOM 790 C CA . SER A 1 95 ? -3.494 -9.389 4.879 1.00 95.94 95 SER A CA 1
ATOM 791 C C . SER A 1 95 ? -2.765 -9.669 6.197 1.00 95.94 95 SER A C 1
ATOM 793 O O . SER A 1 95 ? -3.423 -9.956 7.200 1.00 95.94 95 SER A O 1
ATOM 795 N N . ILE A 1 96 ? -1.438 -9.498 6.222 1.00 95.81 96 ILE A N 1
ATOM 796 C CA . ILE A 1 96 ? -0.618 -9.575 7.440 1.00 95.81 96 ILE A CA 1
ATOM 797 C C . ILE A 1 96 ? -0.986 -8.440 8.407 1.00 95.81 96 ILE A C 1
ATOM 799 O O . ILE A 1 96 ? -1.261 -8.693 9.581 1.00 95.81 96 ILE A O 1
ATOM 803 N N . TYR A 1 97 ? -1.080 -7.195 7.929 1.00 95.56 97 TYR A N 1
ATOM 804 C CA . TYR A 1 97 ? -1.466 -6.058 8.773 1.00 95.56 97 TYR A CA 1
ATOM 805 C C . TYR A 1 97 ? -2.875 -6.207 9.356 1.00 95.56 97 TYR A C 1
ATOM 807 O O . TYR A 1 97 ? -3.105 -5.872 10.517 1.00 95.56 97 TYR A O 1
ATOM 815 N N . ALA A 1 98 ? -3.819 -6.750 8.587 1.00 95.31 98 ALA A N 1
ATOM 816 C CA . ALA A 1 98 ? -5.168 -7.033 9.061 1.00 95.31 98 ALA A CA 1
ATOM 817 C C . ALA A 1 98 ? -5.179 -8.095 10.171 1.00 95.31 98 ALA A C 1
ATOM 819 O O . ALA A 1 98 ? -5.919 -7.946 11.143 1.00 95.31 98 ALA A O 1
ATOM 820 N N . ALA A 1 99 ? -4.340 -9.131 10.058 1.00 95.12 99 ALA A N 1
ATOM 821 C CA . ALA A 1 99 ? -4.177 -10.139 11.104 1.00 95.12 99 ALA A CA 1
ATOM 822 C C . ALA A 1 99 ? -3.605 -9.526 12.395 1.00 95.12 99 ALA A C 1
ATOM 824 O O . ALA A 1 99 ? -4.147 -9.752 13.478 1.00 95.12 99 ALA A O 1
ATOM 825 N N . ILE A 1 100 ? -2.585 -8.667 12.281 1.00 94.62 100 ILE A N 1
ATOM 826 C CA . ILE A 1 100 ? -2.025 -7.914 13.418 1.00 94.62 100 ILE A CA 1
ATOM 827 C C . ILE A 1 100 ? -3.091 -7.025 14.070 1.00 94.62 100 ILE A C 1
ATOM 829 O O . ILE A 1 100 ? -3.235 -7.000 15.293 1.00 94.62 100 ILE A O 1
ATOM 833 N N . ALA A 1 101 ? -3.890 -6.324 13.267 1.00 93.12 101 ALA A N 1
ATOM 834 C CA . ALA A 1 101 ? -4.963 -5.483 13.784 1.00 93.12 101 ALA A CA 1
ATOM 835 C C . ALA A 1 101 ? -6.062 -6.285 14.487 1.00 93.12 101 ALA A C 1
ATOM 837 O O . ALA A 1 101 ? -6.664 -5.775 15.429 1.00 93.12 101 ALA A O 1
ATOM 838 N N . LEU A 1 102 ? -6.317 -7.528 14.070 1.00 93.75 102 LEU A N 1
ATOM 839 C CA . LEU A 1 102 ? -7.288 -8.404 14.725 1.00 93.75 102 LEU A CA 1
ATOM 840 C C . LEU A 1 102 ? -6.833 -8.726 16.151 1.00 93.75 102 LEU A C 1
ATOM 842 O O . LEU A 1 102 ? -7.609 -8.546 17.089 1.00 93.75 102 LEU A O 1
ATOM 846 N N . MET A 1 103 ? -5.552 -9.067 16.328 1.00 92.94 103 MET A N 1
ATOM 847 C CA . MET A 1 103 ? -4.958 -9.247 17.658 1.00 92.94 103 MET A CA 1
ATOM 848 C C . MET A 1 103 ? -5.120 -7.982 18.520 1.00 92.94 103 MET A C 1
ATOM 850 O O . MET A 1 103 ? -5.544 -8.055 19.674 1.00 92.94 103 MET A O 1
ATOM 854 N N . TYR A 1 104 ? -4.883 -6.801 17.940 1.00 92.88 104 TYR A N 1
ATOM 855 C CA . TYR A 1 104 ? -5.032 -5.525 18.649 1.00 92.88 104 TYR A CA 1
ATOM 856 C C . TYR A 1 104 ? -6.490 -5.164 18.997 1.00 92.88 104 TYR A C 1
ATOM 858 O O . TYR A 1 104 ? -6.749 -4.569 20.046 1.00 92.88 104 TYR A O 1
ATOM 866 N N . VAL A 1 105 ? -7.465 -5.523 18.154 1.00 91.94 105 VAL A N 1
ATOM 867 C CA . VAL A 1 105 ? -8.901 -5.305 18.416 1.00 91.94 105 VAL A CA 1
ATOM 868 C C . VAL A 1 105 ? -9.368 -6.085 19.640 1.00 91.94 105 VAL A C 1
ATOM 870 O O . VAL A 1 105 ? -10.101 -5.522 20.459 1.00 91.94 105 VAL A O 1
ATOM 873 N N . VAL A 1 106 ? -8.934 -7.346 19.762 1.00 88.50 106 VAL A N 1
ATOM 874 C CA . VAL A 1 106 ? -9.238 -8.210 20.914 1.00 88.50 106 VAL A CA 1
ATOM 875 C C . VAL A 1 106 ? -8.659 -7.595 22.183 1.00 88.50 106 VAL A C 1
ATOM 877 O O . VAL A 1 106 ? -9.388 -7.392 23.148 1.00 88.50 106 VAL A O 1
ATOM 880 N N . TYR A 1 107 ? -7.391 -7.180 22.141 1.00 89.44 107 TYR A N 1
ATOM 881 C CA . TYR A 1 107 ? -6.748 -6.474 23.251 1.00 89.44 107 TYR A CA 1
ATOM 882 C C . TYR A 1 107 ? -7.473 -5.169 23.640 1.00 89.44 107 TYR A C 1
ATOM 884 O O . TYR A 1 107 ? -7.591 -4.833 24.815 1.00 89.44 107 TYR A O 1
ATOM 892 N N . SER A 1 108 ? -8.015 -4.437 22.664 1.00 85.94 108 SER A N 1
ATOM 893 C CA . SER A 1 108 ? -8.654 -3.131 22.879 1.00 85.94 108 SER A CA 1
ATOM 894 C C . SER A 1 108 ? -10.147 -3.198 23.248 1.00 85.94 108 SER A C 1
ATOM 896 O O . SER A 1 108 ? -10.796 -2.146 23.320 1.00 85.94 108 SER A O 1
ATOM 898 N N . ASN A 1 109 ? -10.725 -4.395 23.435 1.00 86.25 109 ASN A N 1
ATOM 899 C CA . ASN A 1 109 ? -12.159 -4.615 23.695 1.00 86.25 109 ASN A CA 1
ATOM 900 C C . ASN A 1 109 ? -13.085 -3.896 22.684 1.00 86.25 109 ASN A C 1
ATOM 902 O O . ASN A 1 109 ? -14.142 -3.346 23.026 1.00 86.25 109 ASN A O 1
ATOM 906 N N . ARG A 1 110 ? -12.675 -3.847 21.408 1.00 86.75 110 ARG A N 1
ATOM 907 C CA . ARG A 1 110 ? -13.454 -3.240 20.313 1.00 86.75 110 ARG A CA 1
ATOM 908 C C . ARG A 1 110 ? -14.091 -4.311 19.431 1.00 86.75 110 ARG A C 1
ATOM 910 O O . ARG A 1 110 ? -13.689 -5.470 19.435 1.00 86.75 110 ARG A O 1
ATOM 917 N N . ARG A 1 111 ? -15.123 -3.939 18.672 1.00 81.94 111 ARG A N 1
ATOM 918 C CA . ARG A 1 111 ? -15.746 -4.816 17.666 1.00 81.94 111 ARG A CA 1
ATOM 919 C C . ARG A 1 111 ? -15.092 -4.607 16.312 1.00 81.94 111 ARG A C 1
ATOM 921 O O . ARG A 1 111 ? -15.216 -3.515 15.762 1.00 81.94 111 ARG A O 1
ATOM 928 N N . GLY A 1 112 ? -14.486 -5.646 15.750 1.00 86.12 112 GLY A N 1
ATOM 929 C CA . GLY A 1 112 ? -13.941 -5.618 14.397 1.00 86.12 112 GLY A CA 1
ATOM 930 C C . GLY A 1 112 ? -13.725 -7.024 13.858 1.00 86.12 112 GLY A C 1
ATOM 931 O O . GLY A 1 112 ? -13.024 -7.818 14.470 1.00 86.12 112 GLY A O 1
ATOM 932 N N . GLU A 1 113 ? -14.326 -7.319 12.711 1.00 91.00 113 GLU A N 1
ATOM 933 C CA . GLU A 1 113 ? -14.082 -8.561 11.976 1.00 91.00 113 GLU A CA 1
ATOM 934 C C . GLU A 1 113 ? -12.892 -8.405 11.026 1.00 91.00 113 GLU A C 1
ATOM 936 O O . GLU A 1 113 ? -12.605 -7.296 10.559 1.00 91.00 113 GLU A O 1
ATOM 941 N N . TYR A 1 114 ? -12.265 -9.524 10.645 1.00 91.62 114 TYR A N 1
ATOM 942 C CA . TYR A 1 114 ? -11.143 -9.543 9.699 1.00 91.62 114 TYR A CA 1
ATOM 943 C C . TYR A 1 114 ? -11.438 -8.748 8.418 1.00 91.62 114 TYR A C 1
ATOM 945 O O . TYR A 1 114 ? -10.640 -7.919 7.994 1.00 91.62 114 TYR A O 1
ATOM 953 N N . ARG A 1 115 ? -12.636 -8.908 7.842 1.00 90.44 115 ARG A N 1
ATOM 954 C CA . ARG A 1 115 ? -13.060 -8.189 6.629 1.00 90.44 115 ARG A CA 1
ATOM 955 C C . ARG A 1 115 ? -13.069 -6.668 6.805 1.00 90.44 115 ARG A C 1
ATOM 957 O O . ARG A 1 115 ? -12.744 -5.941 5.870 1.00 90.44 115 ARG A O 1
ATOM 964 N N . MET A 1 116 ? -13.475 -6.177 7.975 1.00 91.31 116 MET A N 1
ATOM 965 C CA . MET A 1 116 ? -13.497 -4.742 8.276 1.00 91.31 116 MET A CA 1
ATOM 966 C C . MET A 1 116 ? -12.078 -4.207 8.457 1.00 91.31 116 MET A C 1
ATOM 968 O O . MET A 1 116 ? -11.738 -3.157 7.911 1.00 91.31 116 MET A O 1
ATOM 972 N N . LEU A 1 117 ? -11.246 -4.975 9.162 1.00 92.81 117 LEU A N 1
ATOM 973 C CA . LEU A 1 117 ? -9.852 -4.639 9.420 1.00 92.81 117 LEU A CA 1
ATOM 974 C C . LEU A 1 117 ? -9.017 -4.647 8.150 1.00 92.81 117 LEU A C 1
ATOM 976 O O . LEU A 1 117 ? -8.211 -3.747 7.970 1.00 92.81 117 LEU A O 1
ATOM 980 N N . TRP A 1 118 ? -9.267 -5.578 7.232 1.00 93.94 118 TRP A N 1
ATOM 981 C CA . TRP A 1 118 ? -8.602 -5.624 5.933 1.00 93.94 118 TRP A CA 1
ATOM 982 C C . TRP A 1 118 ? -8.852 -4.350 5.115 1.00 93.94 118 TRP A C 1
ATOM 984 O O . TRP A 1 118 ? -7.923 -3.767 4.554 1.00 93.94 118 TRP A O 1
ATOM 994 N N . ARG A 1 119 ? -10.091 -3.835 5.128 1.00 92.56 119 ARG A N 1
ATOM 995 C CA . ARG A 1 119 ? -10.423 -2.549 4.488 1.00 92.56 119 ARG A CA 1
ATOM 996 C C . ARG A 1 119 ? -9.683 -1.393 5.152 1.00 92.56 119 ARG A C 1
ATOM 998 O O . ARG A 1 119 ? -9.127 -0.560 4.453 1.00 92.56 119 ARG A O 1
ATOM 1005 N N . THR A 1 120 ? -9.653 -1.335 6.483 1.00 92.19 120 THR A N 1
ATOM 1006 C CA . THR A 1 120 ? -8.930 -0.275 7.206 1.00 92.19 120 THR A CA 1
ATOM 1007 C C . THR A 1 120 ? -7.417 -0.359 6.978 1.00 92.19 120 THR A C 1
ATOM 1009 O O . THR A 1 120 ? -6.809 0.661 6.669 1.00 92.19 120 THR A O 1
ATOM 1012 N N . ALA A 1 121 ? -6.833 -1.557 7.033 1.00 93.75 121 ALA A N 1
ATOM 1013 C CA . ALA A 1 121 ? -5.417 -1.814 6.781 1.00 93.75 121 ALA A CA 1
ATOM 1014 C C . ALA A 1 121 ? -4.992 -1.363 5.382 1.00 93.75 121 ALA A C 1
ATOM 1016 O O . ALA A 1 121 ? -3.937 -0.758 5.240 1.00 93.75 121 ALA A O 1
ATOM 1017 N N . THR A 1 122 ? -5.850 -1.563 4.380 1.00 92.50 122 THR A N 1
ATOM 1018 C CA . THR A 1 122 ? -5.623 -1.079 3.012 1.00 92.50 122 THR A CA 1
ATOM 1019 C C . THR A 1 122 ? -5.410 0.438 2.948 1.00 92.50 122 THR A C 1
ATOM 1021 O O . THR A 1 122 ? -4.524 0.926 2.253 1.00 92.50 122 THR A O 1
ATOM 1024 N N . PHE A 1 123 ? -6.221 1.216 3.670 1.00 90.88 123 PHE A N 1
ATOM 1025 C CA . PHE A 1 123 ? -6.068 2.673 3.678 1.00 90.88 123 PHE A CA 1
ATOM 1026 C C . PHE A 1 123 ? -4.875 3.107 4.531 1.00 90.88 123 PHE A C 1
ATOM 1028 O O . PHE A 1 123 ? -4.129 3.991 4.116 1.00 90.88 123 PHE A O 1
ATOM 1035 N N . SER A 1 124 ? -4.642 2.452 5.670 1.00 91.50 124 SER A N 1
ATOM 1036 C CA . SER A 1 124 ? -3.498 2.746 6.539 1.00 91.50 124 SER A CA 1
ATOM 1037 C C . SER A 1 124 ? -2.147 2.419 5.890 1.00 91.50 124 SER A C 1
ATOM 1039 O O . SER A 1 124 ? -1.183 3.139 6.133 1.00 91.50 124 SER A O 1
ATOM 1041 N N . SER A 1 125 ? -2.073 1.403 5.022 1.00 91.12 125 SER A N 1
ATOM 1042 C CA . SER A 1 125 ? -0.841 1.035 4.309 1.00 91.12 125 SER A CA 1
ATOM 1043 C C . SER A 1 125 ? -0.489 1.974 3.158 1.00 91.12 125 SER A C 1
ATOM 1045 O O . SER A 1 125 ? 0.644 1.947 2.688 1.00 91.12 125 SER A O 1
ATOM 1047 N N . THR A 1 126 ? -1.411 2.842 2.727 1.00 91.88 126 THR A N 1
ATOM 1048 C CA . THR A 1 126 ? -1.194 3.761 1.595 1.00 91.88 126 THR A CA 1
ATOM 1049 C C . THR A 1 126 ? 0.042 4.627 1.809 1.00 91.88 126 THR A C 1
ATOM 1051 O O . THR A 1 126 ? 0.911 4.692 0.945 1.00 91.88 126 THR A O 1
ATOM 1054 N N . PHE A 1 127 ? 0.144 5.274 2.974 1.00 89.31 127 PHE A N 1
ATOM 1055 C CA . PHE A 1 127 ? 1.265 6.165 3.258 1.00 89.31 127 PHE A CA 1
ATOM 1056 C C . PHE A 1 127 ? 2.583 5.395 3.376 1.00 89.31 127 PHE A C 1
ATOM 1058 O O . PHE A 1 127 ? 3.573 5.787 2.765 1.00 89.31 127 PHE A O 1
ATOM 1065 N N . GLY A 1 128 ? 2.585 4.274 4.108 1.00 91.00 128 GLY A N 1
ATOM 1066 C CA . GLY A 1 128 ? 3.769 3.425 4.255 1.00 91.00 128 GLY A CA 1
ATOM 1067 C C . GLY A 1 128 ? 4.279 2.899 2.913 1.00 91.00 128 GLY A C 1
ATOM 1068 O O . GLY A 1 128 ? 5.481 2.909 2.675 1.00 91.00 128 GLY A O 1
ATOM 1069 N N . PHE A 1 129 ? 3.371 2.522 2.015 1.00 91.62 129 PHE A N 1
ATOM 1070 C CA . PHE A 1 129 ? 3.698 2.014 0.686 1.00 91.62 129 PHE A CA 1
ATOM 1071 C C . PHE A 1 129 ? 4.232 3.098 -0.258 1.00 91.62 129 PHE A C 1
ATOM 1073 O O . PHE A 1 129 ? 5.196 2.865 -0.985 1.00 91.62 129 PHE A O 1
ATOM 1080 N N . ILE A 1 130 ? 3.655 4.303 -0.232 1.00 91.38 130 ILE A N 1
ATOM 1081 C CA . ILE A 1 130 ? 4.200 5.443 -0.985 1.00 91.38 130 ILE A CA 1
ATOM 1082 C C . ILE A 1 130 ? 5.602 5.769 -0.467 1.00 91.38 130 ILE A C 1
ATOM 1084 O O . ILE A 1 130 ? 6.542 5.882 -1.249 1.00 91.38 130 ILE A O 1
ATOM 1088 N N . LEU A 1 131 ? 5.755 5.865 0.855 1.00 91.06 131 LEU A N 1
ATOM 1089 C CA . LEU A 1 131 ? 7.029 6.178 1.485 1.00 91.06 131 LEU A CA 1
ATOM 1090 C C . LEU A 1 131 ? 8.098 5.126 1.168 1.00 91.06 131 LEU A C 1
ATOM 1092 O O . LEU A 1 131 ? 9.223 5.498 0.849 1.00 91.06 131 LEU A O 1
ATOM 1096 N N . SER A 1 132 ? 7.764 3.832 1.212 1.00 91.38 132 SER A N 1
ATOM 1097 C CA . SER A 1 132 ? 8.724 2.768 0.901 1.00 91.38 132 SER A CA 1
ATOM 1098 C C . SER A 1 132 ? 9.199 2.833 -0.544 1.00 91.38 132 SER A C 1
ATOM 1100 O O . SER A 1 132 ? 10.388 2.675 -0.804 1.00 91.38 132 SER A O 1
ATOM 1102 N N . ASN A 1 133 ? 8.288 3.101 -1.484 1.00 89.88 133 ASN A N 1
ATOM 1103 C CA . ASN A 1 133 ? 8.646 3.244 -2.891 1.00 89.88 133 ASN A CA 1
ATOM 1104 C C . ASN A 1 133 ? 9.501 4.494 -3.127 1.00 89.88 133 ASN A C 1
ATOM 1106 O O . ASN A 1 133 ? 10.477 4.412 -3.859 1.00 89.88 133 ASN A O 1
ATOM 1110 N N . LEU A 1 134 ? 9.208 5.618 -2.465 1.0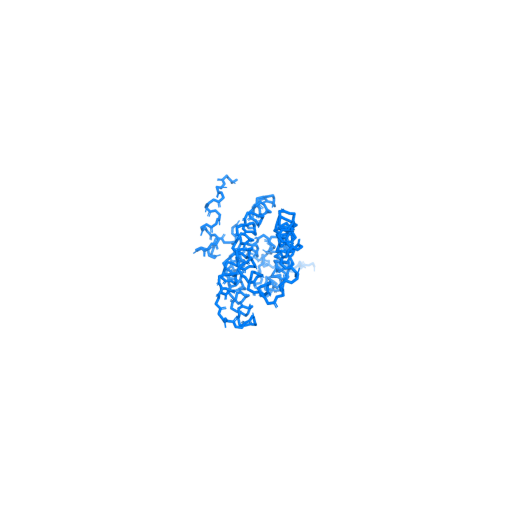0 89.56 134 LEU A N 1
ATOM 1111 C CA . LEU A 1 134 ? 10.020 6.837 -2.568 1.00 89.56 134 LEU A CA 1
ATOM 1112 C C . LEU A 1 134 ? 11.419 6.673 -1.954 1.00 89.56 134 LEU A C 1
ATOM 1114 O O . LEU A 1 134 ? 12.404 7.076 -2.562 1.00 89.56 134 LEU A O 1
ATOM 1118 N N . LEU A 1 135 ? 11.527 6.039 -0.784 1.00 88.88 135 LEU A N 1
ATOM 1119 C CA . LEU A 1 135 ? 12.818 5.755 -0.143 1.00 88.88 135 LEU A CA 1
ATOM 1120 C C . LEU A 1 135 ? 13.647 4.719 -0.908 1.00 88.88 135 LEU A C 1
ATOM 1122 O O . LEU A 1 135 ? 14.849 4.620 -0.704 1.00 88.88 135 LEU A O 1
ATOM 1126 N N . SER A 1 136 ? 13.029 3.950 -1.803 1.00 84.62 136 SER A N 1
ATOM 1127 C CA . SER A 1 136 ? 13.762 3.003 -2.649 1.00 84.62 136 SER A CA 1
ATOM 1128 C C . SER A 1 136 ? 14.593 3.710 -3.731 1.00 84.62 136 SER A C 1
ATOM 1130 O O . SER A 1 136 ? 15.475 3.092 -4.314 1.00 84.62 136 SER A O 1
ATOM 1132 N N . PHE A 1 137 ? 14.345 5.000 -3.990 1.00 84.69 137 PHE A N 1
ATOM 1133 C CA . PHE A 1 137 ? 15.195 5.831 -4.852 1.00 84.69 137 PHE A CA 1
ATOM 1134 C C . PHE A 1 137 ? 16.429 6.375 -4.125 1.00 84.69 137 PHE A C 1
ATOM 1136 O O . PHE A 1 137 ? 17.338 6.897 -4.768 1.00 84.69 137 PHE A O 1
ATOM 1143 N N . THR A 1 138 ? 16.469 6.294 -2.795 1.00 85.50 138 THR A N 1
ATOM 1144 C CA . THR A 1 138 ? 17.627 6.710 -2.003 1.00 85.50 138 THR A CA 1
ATOM 1145 C C . THR A 1 138 ? 18.509 5.503 -1.692 1.00 85.50 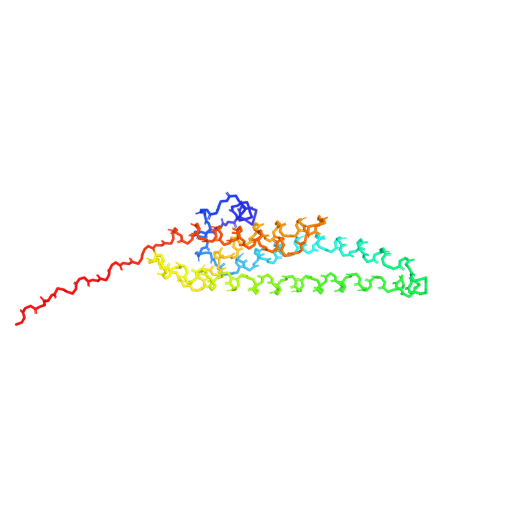138 THR A C 1
ATOM 1147 O O . THR A 1 138 ? 18.052 4.364 -1.706 1.00 85.50 138 THR A O 1
ATOM 1150 N N . ALA A 1 139 ? 19.782 5.730 -1.359 1.00 85.62 139 ALA A N 1
ATOM 1151 C CA . ALA A 1 139 ? 20.733 4.674 -0.978 1.00 85.62 139 ALA A CA 1
ATOM 1152 C C . ALA A 1 139 ? 20.449 4.068 0.419 1.00 85.62 139 ALA A C 1
ATOM 1154 O O . ALA A 1 139 ? 21.360 3.705 1.162 1.00 85.62 139 ALA A O 1
ATOM 1155 N N . THR A 1 140 ? 19.182 4.018 0.829 1.00 88.06 140 THR A N 1
ATOM 1156 C CA . THR A 1 140 ? 18.772 3.558 2.152 1.00 88.06 140 THR A CA 1
ATOM 1157 C C . THR A 1 140 ? 18.677 2.029 2.164 1.00 88.06 140 THR A C 1
ATOM 1159 O O . THR A 1 140 ? 18.031 1.454 1.288 1.00 88.06 140 THR A O 1
ATOM 1162 N N . PRO A 1 141 ? 19.256 1.344 3.167 1.00 90.88 141 PRO A N 1
ATOM 1163 C CA . PRO A 1 141 ? 19.137 -0.104 3.295 1.00 90.88 141 PRO A CA 1
ATOM 1164 C C . PRO A 1 141 ? 17.677 -0.571 3.335 1.00 90.88 141 PRO A C 1
ATOM 1166 O O . PRO A 1 141 ? 16.865 -0.036 4.096 1.00 90.88 141 PRO A O 1
ATOM 1169 N N . SER A 1 142 ? 17.352 -1.626 2.582 1.00 88.06 142 SER A N 1
ATOM 1170 C CA . SER A 1 142 ? 15.978 -2.130 2.426 1.00 88.06 142 SER A CA 1
ATOM 1171 C C . SER A 1 142 ? 15.314 -2.501 3.755 1.00 88.06 142 SER A C 1
ATOM 1173 O O . SER A 1 142 ? 14.117 -2.282 3.938 1.00 88.06 142 SER A O 1
ATOM 1175 N N . PHE A 1 143 ? 16.093 -3.006 4.717 1.00 90.25 143 PHE A N 1
ATOM 1176 C CA . PHE A 1 143 ? 15.599 -3.335 6.054 1.00 90.25 143 PHE A CA 1
ATOM 1177 C C . PHE A 1 143 ? 15.092 -2.099 6.817 1.00 90.25 143 PHE A C 1
ATOM 1179 O O . PHE A 1 143 ? 14.038 -2.150 7.447 1.00 90.25 143 PHE A O 1
ATOM 1186 N N . ILE A 1 144 ? 15.787 -0.961 6.710 1.00 91.75 144 ILE A N 1
ATOM 1187 C CA . ILE A 1 144 ? 15.383 0.293 7.365 1.00 91.75 144 ILE A CA 1
ATOM 1188 C C . ILE A 1 144 ? 14.093 0.826 6.732 1.00 91.75 144 ILE A C 1
ATOM 1190 O O . ILE A 1 144 ? 13.173 1.227 7.445 1.00 91.75 144 ILE A O 1
ATOM 1194 N N . ILE A 1 145 ? 13.989 0.768 5.401 1.00 92.12 145 ILE A N 1
ATOM 1195 C CA . ILE A 1 145 ? 12.776 1.162 4.671 1.00 92.12 145 ILE A CA 1
ATOM 1196 C C . ILE A 1 145 ? 11.577 0.312 5.117 1.00 92.12 145 ILE A C 1
ATOM 1198 O O . ILE A 1 145 ? 10.493 0.849 5.371 1.00 92.12 145 ILE A O 1
ATOM 1202 N N . LEU A 1 146 ? 11.766 -1.006 5.254 1.00 91.50 146 LEU A N 1
ATOM 1203 C CA . LEU A 1 146 ? 10.733 -1.928 5.727 1.00 91.50 146 LEU A CA 1
ATOM 1204 C C . LEU A 1 146 ? 10.260 -1.564 7.140 1.00 91.50 146 LEU A C 1
ATOM 1206 O O . LEU A 1 146 ? 9.055 -1.455 7.368 1.00 91.50 146 LEU A O 1
ATOM 1210 N N . LEU A 1 147 ? 11.182 -1.338 8.081 1.00 93.38 147 LEU A N 1
ATOM 1211 C CA . LEU A 1 147 ? 10.833 -0.982 9.460 1.00 93.38 147 LEU A CA 1
ATOM 1212 C C . LEU A 1 147 ? 10.081 0.350 9.546 1.00 93.38 147 LEU A C 1
ATOM 1214 O O . LEU A 1 147 ? 9.065 0.438 10.233 1.00 93.38 147 LEU A O 1
ATOM 1218 N N . LEU A 1 148 ? 10.530 1.372 8.815 1.00 93.19 148 LEU A N 1
ATOM 1219 C CA . LEU A 1 148 ? 9.873 2.680 8.808 1.00 93.19 148 LEU A CA 1
ATOM 1220 C C . LEU A 1 148 ? 8.465 2.605 8.206 1.00 93.19 148 LEU A C 1
ATOM 1222 O O . LEU A 1 148 ? 7.496 3.062 8.815 1.00 93.19 148 LEU A O 1
ATOM 1226 N N . SER A 1 149 ? 8.330 1.999 7.025 1.00 92.31 149 SER A N 1
ATOM 1227 C CA . SER A 1 149 ? 7.045 1.905 6.318 1.00 92.31 149 SER A CA 1
ATOM 1228 C C . SER A 1 149 ? 6.014 1.055 7.066 1.00 92.31 149 SER A C 1
ATOM 1230 O O . SER A 1 149 ? 4.850 1.458 7.198 1.00 92.31 149 SER A O 1
ATOM 1232 N N . SER A 1 150 ? 6.431 -0.093 7.605 1.00 91.81 150 SER A N 1
ATOM 1233 C CA . SER A 1 150 ? 5.571 -0.958 8.417 1.00 91.81 150 SER A CA 1
ATOM 1234 C C . SER A 1 150 ? 5.216 -0.314 9.757 1.00 91.81 150 SER A C 1
ATOM 1236 O O . SER A 1 150 ? 4.044 -0.318 10.133 1.00 91.81 150 SER A O 1
ATOM 1238 N N . GLY A 1 151 ? 6.173 0.330 10.434 1.00 93.69 151 GLY A N 1
ATOM 1239 C CA . GLY A 1 151 ? 5.942 1.051 11.686 1.00 93.69 151 GLY A CA 1
ATOM 1240 C C . GLY A 1 151 ? 4.914 2.174 11.538 1.00 93.69 151 GLY A C 1
ATOM 1241 O O . GLY A 1 151 ? 3.994 2.294 12.355 1.00 93.69 151 GLY A O 1
ATOM 1242 N N . ILE A 1 152 ? 4.994 2.950 10.453 1.00 92.62 152 ILE A N 1
ATOM 1243 C CA . ILE A 1 152 ? 4.001 3.991 10.151 1.00 92.62 152 ILE A CA 1
ATOM 1244 C C . ILE A 1 152 ? 2.630 3.372 9.858 1.00 92.62 152 ILE A C 1
ATOM 1246 O O . ILE A 1 152 ? 1.621 3.830 10.400 1.00 92.62 152 ILE A O 1
ATOM 1250 N N . THR A 1 153 ? 2.586 2.301 9.060 1.00 93.38 153 THR A N 1
ATOM 1251 C CA . THR A 1 153 ? 1.336 1.601 8.720 1.00 93.38 153 THR A CA 1
ATOM 1252 C C . THR A 1 153 ? 0.636 1.064 9.968 1.00 93.38 153 THR A C 1
ATOM 1254 O O . THR A 1 153 ? -0.559 1.297 10.153 1.00 93.38 153 THR A O 1
ATOM 1257 N N . ILE A 1 154 ? 1.378 0.396 10.854 1.00 93.44 154 ILE A N 1
ATOM 1258 C CA . ILE A 1 154 ? 0.866 -0.147 12.118 1.00 93.44 154 ILE A CA 1
ATOM 1259 C C . ILE A 1 154 ? 0.360 0.983 13.019 1.00 93.44 154 ILE A C 1
ATOM 1261 O O . ILE A 1 154 ? -0.742 0.892 13.557 1.00 93.44 154 ILE A O 1
ATOM 1265 N N . SER A 1 155 ? 1.112 2.081 13.128 1.00 91.88 155 SER A N 1
ATOM 1266 C CA . SER A 1 155 ? 0.709 3.247 13.923 1.00 91.88 155 SER A CA 1
ATOM 1267 C C . SER A 1 155 ? -0.625 3.825 13.438 1.00 91.88 155 SER A C 1
ATOM 1269 O O . SER A 1 155 ? -1.540 4.060 14.231 1.00 91.88 155 SER A O 1
ATOM 1271 N N . TYR A 1 156 ? -0.776 4.002 12.123 1.00 91.44 156 TYR A N 1
ATOM 1272 C CA . TYR A 1 156 ? -2.010 4.504 11.512 1.00 91.44 156 TYR A CA 1
ATOM 1273 C C . TYR A 1 156 ? -3.177 3.537 11.731 1.00 91.44 156 TYR A C 1
ATOM 1275 O O . TYR A 1 156 ? -4.287 3.960 12.071 1.00 91.44 156 TYR A O 1
ATOM 1283 N N . LEU A 1 157 ? -2.912 2.238 11.604 1.00 91.94 157 LEU A N 1
ATOM 1284 C CA . LEU A 1 157 ? -3.891 1.180 11.799 1.00 91.94 157 LEU A CA 1
ATOM 1285 C C . LEU A 1 157 ? -4.392 1.124 13.247 1.00 91.94 157 LEU A C 1
ATOM 1287 O O . LEU A 1 157 ? -5.599 1.041 13.473 1.00 91.94 157 LEU A O 1
ATOM 1291 N N . PHE A 1 158 ? -3.507 1.251 14.236 1.00 91.56 158 PHE A N 1
ATOM 1292 C CA . PHE A 1 158 ? -3.887 1.264 15.652 1.00 91.56 158 PHE A CA 1
ATOM 1293 C C . PHE A 1 158 ? -4.723 2.497 16.007 1.00 91.56 158 PHE A C 1
ATOM 1295 O O . PHE A 1 158 ? -5.766 2.363 16.655 1.00 91.56 158 PHE A O 1
ATOM 1302 N N . ILE A 1 159 ? -4.355 3.681 15.502 1.00 90.12 159 ILE A N 1
ATOM 1303 C CA . ILE A 1 159 ? -5.162 4.906 15.655 1.00 90.12 159 ILE A CA 1
ATOM 1304 C C . ILE A 1 159 ? -6.561 4.719 15.044 1.00 90.12 159 ILE A C 1
ATOM 1306 O O . ILE A 1 159 ? -7.563 5.167 15.609 1.00 90.12 159 ILE A O 1
ATOM 1310 N N . ALA A 1 160 ? -6.654 4.048 13.895 1.00 89.31 160 ALA A N 1
ATOM 1311 C CA . ALA A 1 160 ? -7.924 3.774 13.233 1.00 89.31 160 ALA A CA 1
ATOM 1312 C C . ALA A 1 160 ? -8.793 2.776 14.018 1.00 89.31 160 ALA A C 1
ATOM 1314 O O . ALA A 1 160 ? -10.002 2.992 14.155 1.00 89.31 160 ALA A O 1
ATOM 1315 N N . VAL A 1 161 ? -8.188 1.720 14.570 1.00 89.38 161 VAL A N 1
ATOM 1316 C CA . VAL A 1 161 ? -8.872 0.691 15.371 1.00 89.38 161 VAL A CA 1
ATOM 1317 C C . VAL A 1 161 ? -9.453 1.265 16.661 1.00 89.38 161 VAL A C 1
ATOM 1319 O O . VAL A 1 161 ? -10.563 0.902 17.042 1.00 89.38 161 VAL A O 1
ATOM 1322 N N . GLN A 1 162 ? -8.791 2.222 17.312 1.00 87.31 162 GLN A N 1
ATOM 1323 C CA . GLN A 1 162 ? -9.315 2.843 18.540 1.00 87.31 162 GLN A CA 1
ATOM 1324 C C . GLN A 1 162 ? -10.681 3.527 18.355 1.00 87.31 162 GLN A C 1
ATOM 1326 O O . GLN A 1 162 ? -11.433 3.709 19.318 1.00 87.31 162 GLN A O 1
ATOM 1331 N N . LYS A 1 163 ? -11.034 3.875 17.113 1.00 87.62 163 LYS A N 1
ATOM 1332 C CA . LYS A 1 163 ? -12.332 4.457 16.751 1.00 87.62 163 LYS A CA 1
ATOM 1333 C C . LYS A 1 163 ? -13.423 3.431 16.473 1.00 87.62 163 LYS A C 1
ATOM 1335 O O . LYS A 1 163 ? -14.569 3.813 16.239 1.00 87.62 163 LYS A O 1
ATOM 1340 N N . TYR A 1 164 ? -13.098 2.143 16.484 1.00 87.88 164 TYR A N 1
ATOM 1341 C CA . TYR A 1 164 ? -14.094 1.092 16.354 1.00 87.88 164 TYR A CA 1
ATOM 1342 C C . TYR A 1 164 ? -15.023 1.108 17.586 1.00 87.88 164 TYR A C 1
ATOM 1344 O O . TYR A 1 164 ? -14.603 1.488 18.687 1.00 87.88 164 TYR A O 1
ATOM 1352 N N . PRO A 1 165 ? -16.304 0.727 17.432 1.00 85.56 165 PRO A N 1
ATOM 1353 C CA . PRO A 1 165 ? -17.257 0.717 18.531 1.00 85.56 165 PRO A CA 1
ATOM 1354 C C . PRO A 1 165 ? -16.793 -0.261 19.612 1.00 85.56 165 PRO A C 1
ATOM 1356 O O . PRO A 1 165 ? -16.241 -1.325 19.312 1.00 85.56 165 PRO A O 1
ATOM 1359 N N . LYS A 1 166 ? -17.000 0.120 20.876 1.00 86.00 166 LYS A N 1
ATOM 1360 C CA . LYS A 1 166 ? -16.725 -0.749 22.026 1.00 86.00 166 LYS A CA 1
ATOM 1361 C C . LYS A 1 166 ? -17.645 -1.966 21.976 1.00 86.00 166 LYS A C 1
ATOM 1363 O O . LYS A 1 166 ? -18.777 -1.873 21.494 1.00 86.00 166 LYS A O 1
ATOM 1368 N N . GLN A 1 167 ? -17.154 -3.106 22.447 1.00 80.44 167 GLN A N 1
ATOM 1369 C CA . GLN A 1 167 ? -18.035 -4.234 22.722 1.00 80.44 167 GLN A CA 1
ATOM 1370 C C . GLN A 1 167 ? -18.991 -3.843 23.869 1.00 80.44 167 GLN A C 1
ATOM 1372 O O . GLN A 1 167 ? -18.562 -3.136 24.783 1.00 80.44 167 GLN A O 1
ATOM 1377 N N . PRO A 1 168 ? -20.283 -4.216 23.819 1.00 75.50 168 PRO A N 1
ATOM 1378 C CA . PRO A 1 168 ? -21.167 -4.078 24.963 1.00 75.50 168 PRO A CA 1
ATOM 1379 C C . PRO A 1 168 ? -20.579 -4.861 26.127 1.00 75.50 168 PRO A C 1
ATOM 1381 O O . PRO A 1 168 ? -20.082 -5.970 25.930 1.00 75.50 168 PRO A O 1
ATOM 1384 N N . ASN A 1 169 ? -20.663 -4.295 27.326 1.00 71.81 169 ASN A N 1
ATOM 1385 C CA . ASN A 1 169 ? -20.380 -5.055 28.533 1.00 71.81 169 ASN A CA 1
ATOM 1386 C C . ASN A 1 169 ? -21.320 -6.268 28.557 1.00 71.81 169 ASN A C 1
ATOM 1388 O O . ASN A 1 169 ? -22.501 -6.125 28.222 1.00 71.81 169 ASN A O 1
ATOM 1392 N N . ALA A 1 170 ? -20.801 -7.444 28.919 1.00 71.69 170 ALA A N 1
ATOM 1393 C CA . ALA A 1 170 ? -21.636 -8.628 29.089 1.00 71.69 170 ALA A CA 1
ATOM 1394 C C . ALA A 1 170 ? -22.816 -8.283 30.021 1.00 71.69 170 ALA A C 1
ATOM 1396 O O . ALA A 1 170 ? -22.604 -7.570 31.012 1.00 71.69 170 ALA A O 1
ATOM 1397 N N . PRO A 1 171 ? -24.053 -8.712 29.705 1.00 67.38 171 PRO A N 1
ATOM 1398 C CA . PRO A 1 171 ? -25.181 -8.477 30.591 1.00 67.38 171 PRO A CA 1
ATOM 1399 C C . PRO A 1 171 ? -24.838 -9.053 31.965 1.00 67.38 171 PRO A C 1
ATOM 1401 O O . PRO A 1 171 ? -24.389 -10.195 32.069 1.00 67.38 171 PRO A O 1
ATOM 1404 N N . LYS A 1 172 ? -25.004 -8.248 33.021 1.00 70.81 172 LYS A N 1
ATOM 1405 C CA . LYS A 1 172 ? -24.912 -8.757 34.390 1.00 70.81 172 LYS A CA 1
ATOM 1406 C C . LYS A 1 172 ? -25.997 -9.820 34.513 1.00 70.81 172 LYS A C 1
ATOM 1408 O O . LYS A 1 172 ? -27.172 -9.487 34.377 1.00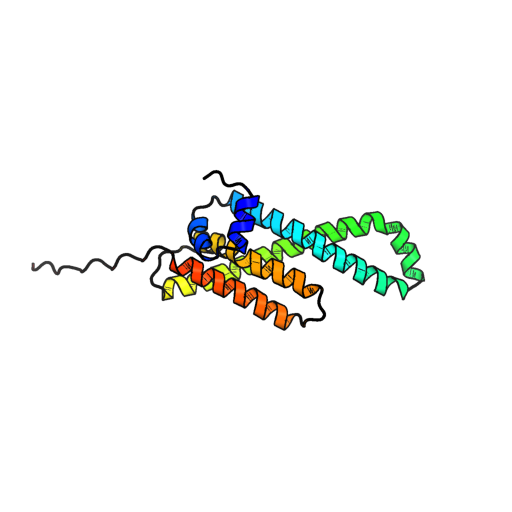 70.81 172 LYS A O 1
ATOM 1413 N N . ILE A 1 173 ? -25.602 -11.074 34.702 1.00 73.75 173 ILE A N 1
ATOM 1414 C CA . ILE A 1 173 ? -26.532 -12.153 35.022 1.00 73.75 173 ILE A CA 1
ATOM 1415 C C . ILE A 1 173 ? -27.137 -11.752 36.365 1.00 73.75 173 ILE A C 1
ATOM 1417 O O . ILE A 1 173 ? -26.452 -11.785 37.384 1.00 73.75 173 ILE A O 1
ATOM 1421 N N . VAL A 1 174 ? -28.366 -11.240 36.346 1.00 76.75 174 VAL A N 1
ATOM 1422 C CA . VAL A 1 174 ? -29.128 -11.022 37.573 1.00 76.75 174 VAL A CA 1
ATOM 1423 C C . VAL A 1 174 ? -29.485 -12.427 38.043 1.00 76.75 174 VAL A C 1
ATOM 1425 O O . VAL A 1 174 ? -30.173 -13.119 37.291 1.00 76.75 174 VAL A O 1
ATOM 1428 N N . PRO A 1 175 ? -28.974 -12.900 39.194 1.00 74.56 175 PRO A N 1
ATOM 1429 C CA . PRO A 1 175 ? -29.398 -14.189 39.708 1.00 74.56 175 PRO A CA 1
ATOM 1430 C C . PRO A 1 175 ? -30.910 -14.118 39.926 1.00 74.56 175 PRO A C 1
ATOM 1432 O O . PRO A 1 175 ? -31.404 -13.252 40.651 1.00 74.56 175 PRO A O 1
ATOM 1435 N N . THR A 1 176 ? -31.646 -14.976 39.225 1.00 71.69 176 THR A N 1
ATOM 1436 C CA . THR A 1 176 ? -33.040 -15.259 39.538 1.00 71.69 176 THR A CA 1
ATOM 1437 C C . THR A 1 176 ? -33.019 -16.013 40.861 1.00 71.69 176 THR A C 1
ATOM 1439 O O . THR A 1 176 ? -32.479 -17.114 40.942 1.00 71.69 176 THR A O 1
ATOM 1442 N N . ASN A 1 177 ? -33.486 -15.358 41.923 1.00 69.31 177 ASN A N 1
ATOM 1443 C CA . ASN A 1 177 ? -33.772 -16.035 43.180 1.00 69.31 177 ASN A CA 1
ATOM 1444 C C . ASN A 1 177 ? -35.028 -16.879 42.939 1.00 69.31 177 ASN A C 1
ATOM 1446 O O . ASN A 1 177 ? -36.134 -16.341 43.026 1.00 69.31 177 ASN A O 1
ATOM 1450 N N . ASP A 1 178 ? -34.825 -18.141 42.572 1.00 64.81 178 ASP A N 1
ATOM 1451 C CA . ASP A 1 178 ? -35.855 -19.183 42.602 1.00 64.81 178 ASP A CA 1
ATOM 1452 C C . ASP A 1 178 ? -35.920 -19.811 44.004 1.00 64.81 178 ASP A C 1
ATOM 1454 O O . ASP A 1 178 ? -34.841 -20.013 44.615 1.00 64.81 178 ASP A O 1
#